Protein AF-A0A6C0KRE9-F1 (afdb_monomer_lite)

Structure (mmCIF, N/CA/C/O backbone):
data_AF-A0A6C0KRE9-F1
#
_entry.id   AF-A0A6C0KRE9-F1
#
loop_
_atom_site.group_PDB
_atom_site.id
_atom_site.type_symbol
_atom_site.label_atom_id
_atom_site.label_alt_id
_atom_site.label_comp_id
_atom_site.label_asym_id
_atom_site.label_entity_id
_atom_site.label_seq_id
_atom_site.pdbx_PDB_ins_code
_atom_site.Cartn_x
_atom_site.Cartn_y
_atom_site.Cartn_z
_atom_site.occupancy
_atom_site.B_iso_or_equiv
_atom_site.auth_seq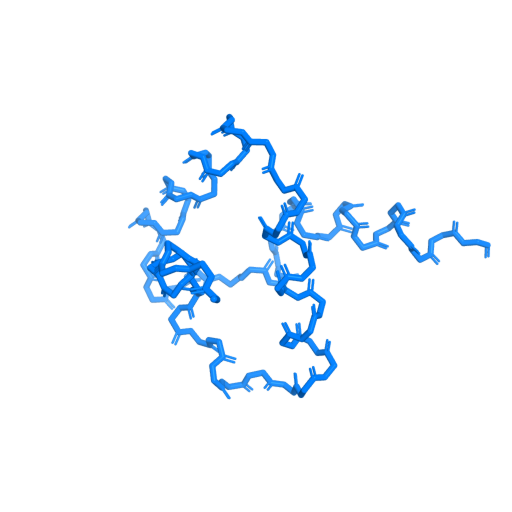_id
_atom_site.auth_comp_id
_atom_site.auth_asym_id
_atom_site.auth_atom_id
_atom_site.pdbx_PDB_model_num
ATOM 1 N N . MET A 1 1 ? -14.832 2.378 -12.738 1.00 48.72 1 MET A N 1
ATOM 2 C CA . MET A 1 1 ? -13.663 1.922 -11.958 1.00 48.72 1 MET A CA 1
ATOM 3 C C . MET A 1 1 ? -12.644 3.035 -12.031 1.00 48.72 1 MET A C 1
ATOM 5 O O . MET A 1 1 ? -12.249 3.387 -13.134 1.00 48.72 1 MET A O 1
ATOM 9 N N . ASP A 1 2 ? -12.347 3.654 -10.893 1.00 54.75 2 ASP A N 1
ATOM 10 C CA . ASP A 1 2 ? -11.558 4.883 -10.781 1.00 54.75 2 ASP A CA 1
ATOM 11 C C . ASP A 1 2 ? -10.165 4.731 -11.405 1.00 54.75 2 ASP A C 1
ATOM 13 O O . ASP A 1 2 ? -9.305 4.006 -10.902 1.00 54.75 2 ASP A O 1
ATOM 17 N N . SER A 1 3 ? -9.963 5.417 -12.533 1.00 59.47 3 SER A N 1
ATOM 18 C CA . SER A 1 3 ? -8.741 5.387 -13.350 1.00 59.47 3 SER A CA 1
ATOM 19 C C . SER A 1 3 ? -7.489 5.821 -12.577 1.00 59.47 3 SER A C 1
ATOM 21 O O . SER A 1 3 ? -6.377 5.427 -12.927 1.00 59.47 3 SER A O 1
ATOM 23 N N . ASP A 1 4 ? -7.653 6.597 -11.507 1.00 65.69 4 ASP A N 1
ATOM 24 C CA . ASP A 1 4 ? -6.549 7.121 -10.703 1.00 65.69 4 ASP A CA 1
ATOM 25 C C . ASP A 1 4 ? -5.886 6.055 -9.824 1.00 65.69 4 ASP A C 1
ATOM 27 O O . ASP A 1 4 ? -4.701 6.171 -9.499 1.00 65.69 4 ASP A O 1
ATOM 31 N N . LEU A 1 5 ? -6.603 4.976 -9.482 1.00 69.38 5 LEU A N 1
ATOM 32 C CA . LEU A 1 5 ? -6.078 3.959 -8.572 1.00 69.38 5 LEU A CA 1
ATOM 33 C C . LEU A 1 5 ? -4.908 3.179 -9.185 1.00 69.38 5 LEU A C 1
ATOM 35 O O . LEU A 1 5 ? -3.958 2.836 -8.485 1.00 69.38 5 LEU A O 1
ATOM 39 N N . LEU A 1 6 ? -4.952 2.938 -10.499 1.00 70.12 6 LEU A N 1
ATOM 40 C CA . LEU A 1 6 ? -3.915 2.199 -11.227 1.00 70.12 6 LEU A CA 1
ATOM 41 C C . LEU A 1 6 ? -2.558 2.918 -11.182 1.00 70.12 6 LEU A C 1
ATOM 43 O O . LEU A 1 6 ? -1.520 2.265 -11.128 1.00 70.12 6 LEU A O 1
ATOM 47 N N . SER A 1 7 ? -2.558 4.254 -11.126 1.00 74.12 7 SER A N 1
ATOM 48 C CA . SER A 1 7 ? -1.329 5.059 -11.065 1.00 74.12 7 SER A CA 1
ATOM 49 C C . SER A 1 7 ? -0.617 4.977 -9.704 1.00 74.12 7 SER A C 1
ATOM 51 O O . SER A 1 7 ? 0.614 5.077 -9.608 1.00 74.12 7 SER A O 1
ATOM 53 N N . ILE A 1 8 ? -1.377 4.740 -8.630 1.00 82.50 8 ILE A N 1
ATOM 54 C CA . ILE A 1 8 ? -0.859 4.694 -7.258 1.00 82.50 8 ILE A CA 1
ATOM 55 C C . ILE A 1 8 ? -0.520 3.275 -6.791 1.00 82.50 8 ILE A C 1
ATOM 57 O O . ILE A 1 8 ? 0.105 3.124 -5.742 1.00 82.50 8 ILE A O 1
ATOM 61 N N . LEU A 1 9 ? -0.836 2.231 -7.564 1.00 86.06 9 LEU A N 1
ATOM 62 C CA . LEU A 1 9 ? -0.466 0.859 -7.208 1.00 86.06 9 LEU A CA 1
ATOM 63 C C . LEU A 1 9 ? 1.058 0.708 -7.061 1.00 86.06 9 LEU A C 1
ATOM 65 O O . LEU A 1 9 ? 1.817 1.319 -7.818 1.00 86.06 9 LEU A O 1
ATOM 69 N N . PRO A 1 10 ? 1.541 -0.057 -6.071 1.00 85.62 10 PRO A N 1
ATOM 70 C CA . PRO A 1 10 ? 2.970 -0.296 -5.910 1.00 85.62 10 PRO A CA 1
ATOM 71 C C . PRO A 1 10 ? 3.504 -1.156 -7.066 1.00 85.62 10 PRO A C 1
ATOM 73 O O . PRO A 1 10 ? 2.796 -2.003 -7.598 1.00 85.62 10 PRO A O 1
ATOM 76 N N . ASN A 1 11 ? 4.771 -0.979 -7.443 1.00 83.75 11 ASN A N 1
ATOM 77 C CA . ASN A 1 11 ? 5.353 -1.664 -8.611 1.00 83.75 11 ASN A CA 1
ATOM 78 C C . ASN A 1 11 ? 5.367 -3.197 -8.476 1.00 83.75 11 ASN A C 1
ATOM 80 O O . ASN A 1 11 ? 5.359 -3.919 -9.463 1.00 83.75 11 ASN A O 1
ATOM 84 N N . ASN A 1 12 ? 5.387 -3.698 -7.244 1.00 85.44 12 ASN A N 1
ATOM 85 C CA . ASN A 1 12 ? 5.337 -5.118 -6.923 1.00 85.44 12 ASN A CA 1
ATOM 86 C C . ASN A 1 12 ? 3.908 -5.615 -6.643 1.00 85.44 12 ASN A C 1
ATOM 88 O O . ASN A 1 12 ? 3.749 -6.705 -6.094 1.00 85.44 12 ASN A O 1
ATOM 92 N N . PHE A 1 13 ? 2.872 -4.846 -7.005 1.00 87.62 13 PHE A N 1
ATOM 93 C CA . PHE A 1 13 ? 1.482 -5.188 -6.712 1.00 87.62 13 PHE A CA 1
ATOM 94 C C . PHE A 1 13 ? 1.107 -6.581 -7.224 1.00 87.62 13 PHE A C 1
ATOM 96 O O . PHE A 1 13 ? 0.525 -7.375 -6.485 1.00 87.62 13 PHE A O 1
ATOM 103 N N . ASP A 1 14 ? 1.511 -6.911 -8.450 1.00 86.31 14 ASP A N 1
ATOM 104 C CA . ASP A 1 14 ? 1.221 -8.198 -9.081 1.00 86.31 14 ASP A CA 1
ATOM 105 C C . ASP A 1 14 ? 1.852 -9.395 -8.369 1.00 86.31 14 ASP A C 1
ATOM 107 O O . ASP A 1 14 ? 1.289 -10.489 -8.418 1.00 86.31 14 ASP A O 1
ATOM 111 N N . THR A 1 15 ? 2.952 -9.176 -7.644 1.00 88.81 15 THR A N 1
ATOM 112 C CA . THR A 1 15 ? 3.682 -10.220 -6.906 1.00 88.81 15 THR A CA 1
ATOM 113 C C . THR A 1 15 ? 2.998 -10.633 -5.603 1.00 88.81 15 THR A C 1
ATOM 115 O O . THR A 1 15 ? 3.365 -11.642 -5.004 1.00 88.81 15 THR A O 1
ATOM 118 N N . TYR A 1 16 ? 2.007 -9.865 -5.140 1.00 88.81 16 TYR A N 1
ATOM 119 C CA . TYR A 1 16 ? 1.284 -10.170 -3.913 1.00 88.81 16 TYR A CA 1
ATOM 120 C C . TYR A 1 16 ? 0.143 -11.171 -4.133 1.00 88.81 16 TYR A C 1
ATOM 122 O O . TYR A 1 16 ? -0.509 -11.202 -5.178 1.00 88.81 16 TYR A O 1
ATOM 130 N N . ASP A 1 17 ? -0.166 -11.936 -3.086 1.00 92.25 17 ASP A N 1
ATOM 131 C CA . ASP A 1 17 ? -1.3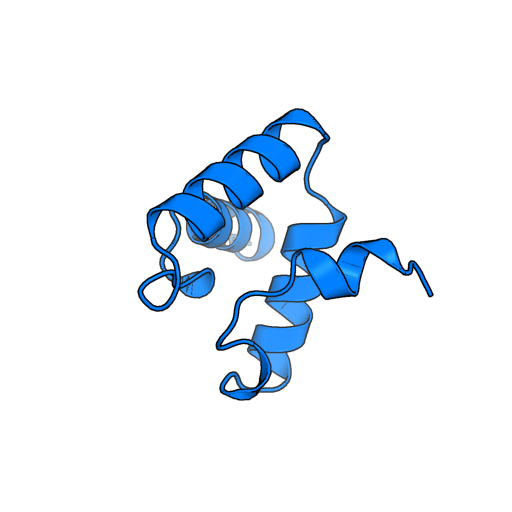42 -12.806 -3.039 1.00 92.25 17 ASP A CA 1
ATOM 132 C C . ASP A 1 17 ? -2.646 -12.003 -3.149 1.00 92.25 17 ASP A C 1
ATOM 134 O O . ASP A 1 17 ? -2.714 -10.842 -2.733 1.00 92.25 17 ASP A O 1
ATOM 138 N N . ASN A 1 18 ? -3.725 -12.642 -3.610 1.00 90.75 18 ASN A N 1
ATOM 139 C CA . ASN A 1 18 ? -5.033 -11.991 -3.767 1.00 90.75 18 ASN A CA 1
ATOM 140 C C . ASN A 1 18 ? -5.538 -11.314 -2.483 1.00 90.75 18 ASN A C 1
ATOM 142 O O . ASN A 1 18 ? -6.077 -10.211 -2.547 1.00 90.75 18 ASN A O 1
ATOM 146 N N . LEU A 1 19 ? -5.314 -11.921 -1.313 1.00 89.50 19 LEU A N 1
ATOM 147 C CA . LEU A 1 19 ? -5.696 -11.325 -0.028 1.00 89.50 19 LEU A CA 1
ATOM 148 C C . LEU A 1 19 ? -4.941 -10.015 0.240 1.00 89.50 19 LEU A C 1
ATOM 150 O O . LEU A 1 19 ? -5.544 -9.006 0.600 1.00 89.50 19 LEU A O 1
ATOM 154 N N . LYS A 1 20 ? -3.624 -10.002 0.003 1.00 90.19 20 LYS A N 1
ATOM 155 C CA . LYS A 1 20 ? -2.791 -8.804 0.170 1.00 90.19 20 LYS A CA 1
ATOM 156 C C . LYS A 1 20 ? -3.168 -7.728 -0.842 1.00 90.19 20 LYS A C 1
ATOM 158 O O . LYS A 1 20 ? -3.283 -6.569 -0.458 1.00 90.19 20 LYS A O 1
ATOM 163 N N . LYS A 1 21 ? -3.421 -8.104 -2.100 1.00 91.62 21 LYS A N 1
ATOM 164 C CA . LYS A 1 21 ? -3.897 -7.189 -3.149 1.00 91.62 21 LYS A CA 1
ATOM 165 C C . LYS A 1 21 ? -5.187 -6.487 -2.733 1.00 91.62 21 LYS A C 1
ATOM 167 O O . LYS A 1 21 ? -5.264 -5.263 -2.806 1.00 91.62 21 LYS A O 1
ATOM 172 N N . GLN A 1 22 ? -6.166 -7.238 -2.225 1.00 91.19 22 GLN A N 1
ATOM 173 C CA . GLN A 1 22 ? -7.419 -6.666 -1.725 1.00 91.19 22 GLN A CA 1
ATOM 174 C C . GLN A 1 22 ? -7.193 -5.729 -0.534 1.00 91.19 22 GLN A C 1
ATOM 176 O O . GLN A 1 22 ? -7.756 -4.636 -0.511 1.00 91.19 22 GLN A O 1
ATOM 181 N N . SER A 1 23 ? -6.350 -6.111 0.429 1.00 91.81 23 SER 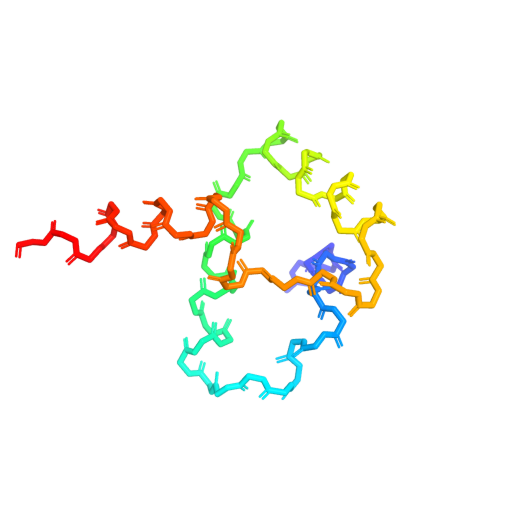A N 1
ATOM 182 C CA . SER A 1 23 ? -6.015 -5.249 1.568 1.00 91.81 23 SER A CA 1
ATOM 183 C C . SER A 1 23 ? -5.306 -3.964 1.142 1.00 91.81 23 SER A C 1
ATOM 185 O O . SER A 1 23 ? -5.625 -2.901 1.657 1.00 91.81 23 SER A O 1
ATOM 187 N N . ILE A 1 24 ? -4.390 -4.033 0.175 1.00 91.19 24 ILE A N 1
ATOM 188 C CA . ILE A 1 24 ? -3.711 -2.861 -0.394 1.00 91.19 24 ILE A CA 1
ATOM 189 C C . ILE A 1 24 ? -4.715 -1.932 -1.075 1.00 91.19 24 ILE A C 1
ATOM 191 O O . ILE A 1 24 ? -4.698 -0.734 -0.817 1.00 91.19 24 ILE A O 1
ATOM 195 N N . ILE A 1 25 ? -5.614 -2.469 -1.903 1.00 91.25 25 ILE A N 1
ATOM 196 C CA . ILE A 1 25 ? -6.654 -1.670 -2.564 1.00 91.25 25 ILE A CA 1
ATOM 197 C C . ILE A 1 25 ? -7.552 -0.992 -1.523 1.00 91.25 25 ILE A C 1
ATOM 199 O O . ILE A 1 25 ? -7.797 0.209 -1.618 1.00 91.25 25 ILE A O 1
ATOM 203 N N . LYS A 1 26 ? -8.010 -1.732 -0.504 1.00 90.94 26 LYS A N 1
ATOM 204 C CA . LYS A 1 26 ? -8.802 -1.170 0.602 1.00 90.94 26 LYS A CA 1
ATOM 205 C C . LYS A 1 26 ? -8.041 -0.066 1.329 1.00 90.94 26 LYS A C 1
ATOM 207 O O . LYS A 1 26 ? -8.603 1.001 1.556 1.00 90.94 26 LYS A O 1
ATOM 212 N N . TYR A 1 27 ? -6.765 -0.3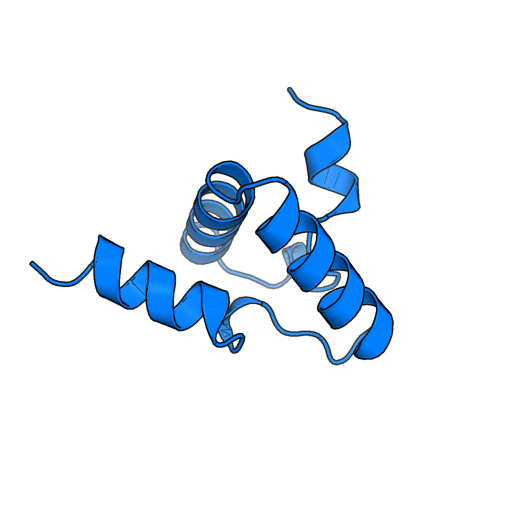07 1.627 1.00 92.38 27 TYR A N 1
ATOM 213 C CA . TYR A 1 27 ? -5.904 0.672 2.269 1.00 92.38 27 TYR A CA 1
ATOM 214 C C . TYR A 1 27 ? -5.810 1.957 1.447 1.00 92.38 27 TYR A C 1
ATOM 216 O O . TYR A 1 27 ? -6.094 3.021 1.977 1.00 92.38 27 TYR A O 1
ATOM 224 N N . LEU A 1 28 ? -5.475 1.861 0.157 1.00 90.56 28 LEU A N 1
ATOM 225 C CA . LEU A 1 28 ? -5.319 3.014 -0.736 1.00 90.56 28 LEU A CA 1
ATOM 226 C C . LEU A 1 28 ? -6.629 3.785 -0.952 1.00 90.56 28 LEU A C 1
ATOM 228 O O . LEU A 1 28 ? -6.603 5.009 -1.083 1.00 90.56 28 LEU A O 1
ATOM 232 N N . ASN A 1 29 ? -7.7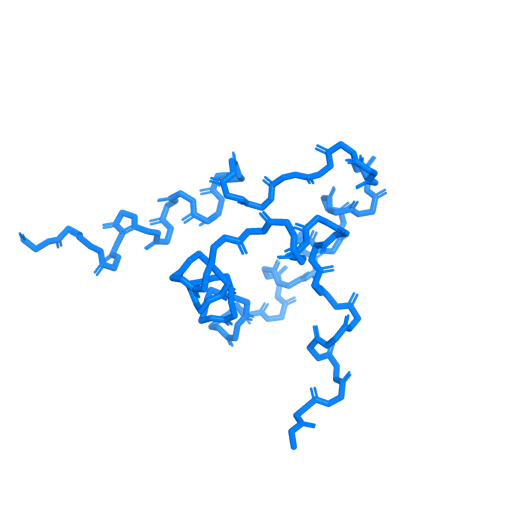65 3.083 -0.975 1.00 89.88 29 ASN A N 1
ATOM 233 C CA . ASN A 1 29 ? -9.078 3.702 -1.141 1.00 89.88 29 ASN A CA 1
ATOM 234 C C . ASN A 1 29 ? -9.479 4.576 0.046 1.00 89.88 29 ASN A C 1
ATOM 236 O O . ASN A 1 29 ? -10.086 5.622 -0.165 1.00 89.88 29 ASN A O 1
ATOM 240 N N . GLN A 1 30 ? -9.123 4.181 1.268 1.00 89.75 30 GLN A N 1
ATOM 241 C CA . GLN A 1 30 ? -9.492 4.950 2.457 1.00 89.75 30 GLN A CA 1
ATOM 242 C C . GLN A 1 30 ? -8.628 6.205 2.658 1.00 89.75 30 GLN A C 1
ATOM 244 O O . GLN A 1 30 ? -9.001 7.057 3.452 1.00 89.75 30 GLN A O 1
ATOM 249 N N . LEU A 1 31 ? -7.451 6.274 2.017 1.00 89.44 31 LEU A N 1
ATOM 250 C CA . LEU A 1 31 ? -6.479 7.326 2.296 1.00 89.44 31 LEU A CA 1
ATOM 251 C C . LEU A 1 31 ? -7.042 8.693 1.914 1.00 89.44 31 LEU A C 1
ATOM 253 O O . LEU A 1 31 ? -7.532 8.892 0.791 1.00 89.44 31 LEU A O 1
ATOM 257 N N . ASP A 1 32 ? -6.862 9.651 2.813 1.00 89.81 32 ASP A N 1
ATOM 258 C CA . ASP A 1 32 ? -7.172 11.048 2.558 1.00 89.81 32 ASP A CA 1
ATOM 259 C C . ASP A 1 32 ? -6.195 11.670 1.552 1.00 89.81 32 ASP A C 1
ATOM 261 O O . ASP A 1 32 ? -5.122 11.141 1.250 1.00 89.81 32 ASP A O 1
ATOM 265 N N . LEU A 1 33 ? -6.538 12.850 1.031 1.00 88.62 33 LEU A N 1
ATOM 266 C CA . LEU A 1 33 ? -5.700 13.600 0.083 1.00 88.62 33 LEU A CA 1
ATOM 267 C C . LEU A 1 33 ? -4.259 13.803 0.580 1.00 88.62 33 LEU A C 1
ATOM 269 O O . LEU A 1 33 ? -3.315 13.720 -0.209 1.00 88.62 33 LEU A O 1
ATOM 273 N N . ILE A 1 34 ? -4.083 14.074 1.877 1.00 90.69 34 ILE A N 1
ATOM 274 C CA . ILE A 1 34 ? -2.764 14.287 2.490 1.00 90.69 34 ILE A CA 1
ATOM 275 C C . ILE A 1 34 ? -1.990 12.967 2.549 1.00 90.69 34 ILE A C 1
ATOM 277 O O . ILE A 1 34 ? -0.827 12.911 2.147 1.00 90.69 34 ILE A O 1
ATOM 281 N N . GLU A 1 35 ? -2.641 11.893 2.987 1.00 90.44 35 GLU A N 1
ATOM 282 C CA . GLU A 1 35 ? -2.019 10.578 3.107 1.00 90.44 35 GLU A CA 1
ATOM 283 C C . GLU A 1 35 ? -1.657 9.994 1.740 1.00 90.44 35 GLU A C 1
ATOM 285 O O . GLU A 1 35 ? -0.564 9.455 1.572 1.00 90.44 35 GLU A O 1
ATOM 290 N N . LYS A 1 36 ? -2.518 10.176 0.728 1.00 90.25 36 LYS A N 1
ATOM 291 C CA . LYS A 1 36 ? -2.232 9.811 -0.667 1.00 90.25 36 LYS A CA 1
ATOM 292 C C . LYS A 1 36 ? -0.990 10.529 -1.182 1.00 90.25 36 LYS A C 1
ATOM 294 O O . LYS A 1 36 ? -0.125 9.890 -1.777 1.00 90.25 36 LYS A O 1
ATOM 299 N N . LYS A 1 37 ? -0.854 11.833 -0.921 1.00 90.88 37 LYS A N 1
ATOM 300 C CA . LYS A 1 37 ? 0.350 12.594 -1.297 1.00 90.88 37 LYS A CA 1
ATOM 301 C C . LYS A 1 37 ? 1.595 12.065 -0.590 1.00 90.88 37 LYS A C 1
ATOM 303 O O . LYS A 1 37 ? 2.599 11.826 -1.254 1.00 90.88 37 LYS A O 1
ATOM 308 N N . ALA A 1 38 ? 1.530 11.834 0.721 1.00 90.44 38 ALA A N 1
ATOM 309 C CA . ALA A 1 38 ? 2.648 11.276 1.483 1.00 90.44 38 ALA A CA 1
ATOM 310 C C . ALA A 1 38 ? 3.057 9.885 0.964 1.00 90.44 38 ALA A C 1
ATOM 312 O O . ALA A 1 38 ? 4.243 9.615 0.771 1.00 90.44 38 ALA A O 1
ATOM 313 N N . TYR A 1 39 ? 2.075 9.033 0.662 1.00 91.31 39 TYR A N 1
ATOM 314 C CA . TYR A 1 39 ? 2.284 7.729 0.042 1.00 91.31 39 TYR A CA 1
ATOM 315 C C . TYR A 1 39 ? 2.974 7.847 -1.323 1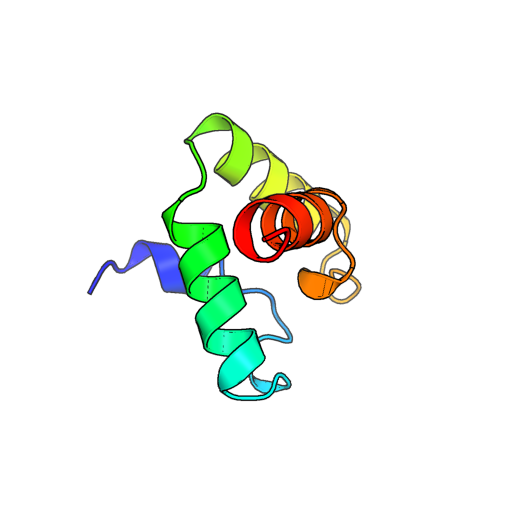.00 91.31 39 TYR A C 1
ATOM 317 O O . TYR A 1 39 ? 3.970 7.165 -1.556 1.00 91.31 39 TYR A O 1
ATOM 325 N N . ILE A 1 40 ? 2.499 8.734 -2.206 1.00 90.25 40 ILE A N 1
ATOM 326 C CA . ILE A 1 40 ? 3.095 8.956 -3.534 1.00 90.25 40 ILE A CA 1
ATOM 327 C C . ILE A 1 40 ? 4.540 9.451 -3.402 1.00 90.25 40 ILE A C 1
ATOM 329 O O . ILE A 1 40 ? 5.413 8.957 -4.110 1.00 90.25 40 ILE A O 1
ATOM 333 N N . ILE A 1 41 ? 4.817 10.374 -2.476 1.00 89.94 41 ILE A N 1
ATOM 334 C CA . ILE A 1 41 ? 6.178 10.867 -2.213 1.00 89.94 41 ILE A CA 1
ATOM 335 C C . ILE A 1 41 ? 7.083 9.714 -1.765 1.00 89.94 41 ILE A C 1
ATOM 337 O O . ILE A 1 41 ? 8.158 9.531 -2.331 1.00 89.94 41 ILE A O 1
ATOM 341 N N . GLY A 1 42 ? 6.641 8.898 -0.803 1.00 89.25 42 GLY A N 1
ATOM 342 C CA . GLY A 1 42 ? 7.401 7.739 -0.327 1.00 89.25 42 GLY A CA 1
ATOM 343 C C . GLY A 1 42 ? 7.630 6.685 -1.414 1.00 89.25 42 GLY A C 1
ATOM 344 O O . GLY A 1 42 ? 8.747 6.188 -1.564 1.00 89.25 42 GLY A O 1
ATOM 345 N N . LYS A 1 43 ? 6.598 6.387 -2.214 1.00 89.38 43 LYS A N 1
ATOM 346 C CA . LYS A 1 43 ? 6.678 5.486 -3.373 1.00 89.38 43 LYS A CA 1
ATOM 347 C C . LYS A 1 43 ? 7.689 5.998 -4.395 1.00 89.38 43 LYS A C 1
ATOM 349 O O . LYS A 1 43 ? 8.544 5.233 -4.823 1.00 89.38 43 LYS A O 1
ATOM 354 N N . ASN A 1 44 ? 7.621 7.275 -4.761 1.00 89.44 44 ASN A N 1
ATOM 355 C CA . ASN A 1 44 ? 8.527 7.870 -5.742 1.00 89.44 44 ASN A CA 1
ATOM 356 C C . ASN A 1 44 ? 9.967 7.943 -5.221 1.00 89.44 44 ASN A C 1
ATOM 358 O O . ASN A 1 44 ? 10.897 7.703 -5.982 1.00 89.44 44 ASN A O 1
ATOM 362 N N . HIS A 1 45 ? 10.154 8.229 -3.929 1.00 90.25 45 HIS A N 1
ATOM 363 C CA . HIS A 1 45 ? 11.475 8.290 -3.307 1.00 90.25 45 HIS A CA 1
ATOM 364 C C . HIS A 1 45 ? 12.160 6.919 -3.245 1.00 90.25 45 HIS A C 1
ATOM 366 O O . HIS A 1 45 ? 13.357 6.812 -3.493 1.00 90.25 45 HIS A O 1
ATOM 372 N N . LEU A 1 46 ? 11.404 5.863 -2.931 1.00 88.56 46 LEU A N 1
ATOM 373 C CA . LEU A 1 46 ? 11.936 4.505 -2.791 1.00 88.56 46 LEU A CA 1
ATOM 374 C C . LEU A 1 46 ? 11.895 3.698 -4.098 1.00 88.56 46 LEU A C 1
ATOM 376 O O . LEU A 1 46 ? 12.581 2.681 -4.208 1.00 88.56 46 LEU A O 1
ATOM 380 N N . GLY A 1 47 ? 11.108 4.128 -5.086 1.00 85.44 47 GLY A N 1
ATOM 381 C CA . GLY A 1 47 ? 11.020 3.525 -6.413 1.00 85.44 47 GLY A CA 1
ATOM 382 C C . GLY A 1 47 ? 10.756 2.018 -6.363 1.00 85.44 47 GLY A C 1
ATOM 383 O O . GLY A 1 47 ? 9.739 1.557 -5.847 1.00 85.44 47 GLY A O 1
ATOM 384 N N . THR A 1 48 ? 11.689 1.230 -6.898 1.00 84.75 48 THR A N 1
ATOM 385 C CA . THR A 1 48 ? 11.628 -0.243 -6.925 1.00 84.75 48 THR A CA 1
ATOM 386 C C . THR A 1 48 ? 11.788 -0.893 -5.552 1.00 84.75 48 THR A C 1
ATOM 388 O O . THR A 1 48 ? 11.339 -2.020 -5.359 1.00 84.75 48 THR A O 1
ATOM 391 N N . SER A 1 49 ? 12.395 -0.196 -4.592 1.00 87.31 49 SER A N 1
ATOM 392 C CA . SER A 1 49 ? 12.562 -0.672 -3.214 1.00 87.31 49 SER A CA 1
ATOM 393 C C . SER A 1 49 ? 11.328 -0.410 -2.349 1.00 87.31 49 SER A C 1
ATOM 395 O O . SER A 1 49 ? 11.266 -0.860 -1.203 1.00 87.31 49 SER A O 1
ATOM 397 N N . PHE A 1 50 ? 10.336 0.319 -2.870 1.00 89.38 50 PHE A N 1
ATOM 398 C CA . PHE A 1 50 ? 9.112 0.601 -2.139 1.00 89.38 50 PHE A CA 1
ATOM 399 C C . PHE A 1 50 ? 8.313 -0.680 -1.887 1.00 89.38 50 PHE A C 1
ATOM 401 O O . PHE A 1 50 ? 7.978 -1.424 -2.808 1.00 89.38 50 PHE A O 1
ATOM 408 N N . ASN A 1 51 ? 7.957 -0.917 -0.626 1.00 89.88 51 ASN A N 1
ATOM 409 C CA . ASN A 1 51 ? 7.161 -2.069 -0.234 1.00 89.88 51 ASN A CA 1
ATOM 410 C C . ASN A 1 51 ? 6.006 -1.631 0.668 1.00 89.88 51 ASN A C 1
ATOM 412 O O . ASN A 1 51 ? 6.195 -1.393 1.862 1.00 89.88 51 ASN A O 1
ATOM 416 N N . ILE A 1 52 ? 4.803 -1.543 0.094 1.00 91.19 52 ILE A N 1
ATOM 417 C CA . ILE A 1 52 ? 3.634 -0.999 0.792 1.00 91.19 52 ILE A CA 1
ATOM 418 C C . ILE A 1 52 ? 3.299 -1.783 2.062 1.00 91.19 52 ILE A C 1
ATOM 420 O O . ILE A 1 52 ? 3.008 -1.167 3.083 1.00 91.19 52 ILE A O 1
ATOM 424 N N . ILE A 1 53 ? 3.427 -3.116 2.052 1.00 90.25 53 ILE A N 1
ATOM 425 C CA . ILE A 1 53 ? 3.064 -3.952 3.210 1.00 90.25 53 ILE A CA 1
ATOM 426 C C . ILE A 1 53 ? 4.001 -3.735 4.403 1.00 90.25 53 ILE A C 1
ATOM 428 O O . ILE A 1 53 ? 3.645 -4.051 5.532 1.00 90.25 53 ILE A O 1
ATOM 432 N N . LYS A 1 54 ? 5.209 -3.217 4.145 1.00 89.19 54 LYS A N 1
ATOM 433 C CA . LYS A 1 54 ? 6.203 -2.878 5.170 1.00 89.19 54 LYS A CA 1
ATOM 434 C C . LYS A 1 54 ? 6.152 -1.401 5.565 1.00 89.19 54 LYS A C 1
ATOM 436 O O . LYS A 1 54 ? 6.924 -0.980 6.419 1.00 89.19 54 LYS A O 1
ATOM 441 N N . SER A 1 55 ? 5.284 -0.604 4.942 1.00 89.69 55 SER A N 1
ATOM 442 C CA . SER A 1 55 ? 5.144 0.810 5.279 1.00 89.69 55 SER A CA 1
ATOM 443 C C . SER A 1 55 ? 4.431 0.980 6.620 1.00 89.69 55 SER A C 1
ATOM 445 O O . SER A 1 55 ? 3.479 0.261 6.932 1.00 89.69 55 SER A O 1
ATOM 447 N N . ASN A 1 56 ? 4.856 1.977 7.399 1.00 89.44 56 ASN A N 1
ATOM 448 C CA . ASN A 1 56 ? 4.239 2.281 8.693 1.00 89.44 56 ASN A CA 1
ATOM 449 C C . ASN A 1 56 ? 2.736 2.567 8.558 1.00 89.44 56 ASN A C 1
ATOM 451 O O . ASN A 1 56 ? 1.956 2.114 9.389 1.00 89.44 56 ASN A O 1
ATOM 455 N N . GLY A 1 57 ? 2.327 3.259 7.487 1.00 89.25 57 GLY A N 1
ATOM 456 C CA . GLY A 1 57 ? 0.921 3.566 7.219 1.00 89.25 57 GLY A CA 1
ATOM 457 C C . GLY A 1 57 ? 0.068 2.310 7.027 1.00 89.25 57 GLY A C 1
ATOM 458 O O . GLY A 1 57 ? -0.966 2.170 7.676 1.00 89.25 57 GLY A O 1
ATOM 459 N N . PHE A 1 58 ? 0.529 1.361 6.206 1.00 91.81 58 PHE A N 1
ATOM 460 C CA . PHE A 1 58 ? -0.190 0.106 5.979 1.00 91.81 58 PHE A CA 1
ATOM 461 C C . PHE A 1 58 ? -0.225 -0.781 7.228 1.00 91.81 58 PHE A C 1
ATOM 463 O O . PHE A 1 58 ? -1.275 -1.322 7.564 1.00 91.81 58 PHE A O 1
ATOM 470 N N . ILE A 1 59 ? 0.895 -0.902 7.952 1.00 91.69 59 ILE A N 1
ATOM 471 C CA . ILE A 1 59 ? 0.967 -1.688 9.193 1.00 91.69 59 ILE A CA 1
ATOM 472 C C . ILE A 1 59 ? 0.020 -1.110 10.250 1.00 91.69 59 ILE A C 1
ATOM 474 O O . ILE A 1 59 ? -0.698 -1.860 10.909 1.00 91.69 59 ILE A O 1
ATOM 478 N N . ASN A 1 60 ? 0.003 0.215 10.416 1.00 90.88 60 ASN A N 1
ATOM 479 C CA . ASN A 1 60 ? -0.881 0.877 11.372 1.00 90.88 60 ASN A CA 1
ATOM 480 C C . ASN A 1 60 ? -2.354 0.691 10.996 1.00 90.88 60 ASN A C 1
ATOM 482 O O . ASN A 1 60 ? -3.177 0.355 11.843 1.00 90.88 60 ASN A O 1
ATOM 486 N N . TRP A 1 61 ? -2.676 0.834 9.711 1.00 91.81 61 TRP A N 1
ATOM 487 C CA . TRP A 1 61 ? -4.014 0.549 9.214 1.00 91.81 61 TRP A CA 1
ATOM 488 C C . TRP A 1 61 ? -4.441 -0.896 9.483 1.00 91.81 61 TRP A C 1
ATOM 490 O O . TRP A 1 61 ? -5.543 -1.131 9.979 1.00 91.81 61 TRP A O 1
ATOM 500 N N . GLN A 1 62 ? -3.556 -1.853 9.194 1.00 90.00 62 GLN A N 1
ATOM 501 C CA . GLN A 1 62 ? -3.813 -3.265 9.429 1.00 90.00 62 GLN A CA 1
ATOM 502 C C . GLN A 1 62 ? -4.051 -3.523 10.922 1.00 90.00 62 GLN A C 1
ATOM 504 O O . GLN A 1 62 ? -5.001 -4.209 11.279 1.00 90.00 62 GLN A O 1
ATOM 509 N N . LYS A 1 63 ? -3.267 -2.916 11.817 1.00 88.44 63 LYS A N 1
ATOM 510 C CA . LYS A 1 63 ? -3.523 -3.010 13.260 1.00 88.44 63 LYS A CA 1
ATOM 511 C C . LYS A 1 63 ? -4.911 -2.483 13.623 1.00 88.44 63 LYS A C 1
ATOM 513 O O . LYS A 1 63 ? -5.643 -3.193 14.296 1.00 88.44 63 LYS A O 1
ATOM 518 N N . ASN A 1 64 ? -5.313 -1.314 13.136 1.00 86.62 64 ASN A N 1
ATOM 519 C CA . ASN A 1 64 ? -6.633 -0.751 13.449 1.00 86.62 64 ASN A CA 1
ATOM 520 C C . ASN A 1 64 ? -7.807 -1.541 12.845 1.00 86.62 64 ASN A C 1
ATOM 522 O O . ASN A 1 64 ? -8.885 -1.551 13.423 1.00 86.62 64 ASN A O 1
ATOM 526 N N . ASN A 1 65 ? -7.621 -2.201 11.697 1.00 83.56 65 ASN A N 1
ATOM 527 C CA . ASN A 1 65 ? -8.692 -2.960 11.033 1.00 83.56 65 ASN A CA 1
ATOM 528 C C . ASN A 1 65 ? -8.803 -4.413 11.506 1.00 83.56 65 ASN A C 1
ATOM 530 O O . ASN A 1 65 ? -9.840 -5.035 11.300 1.00 83.56 65 ASN A O 1
ATOM 534 N N . PHE A 1 66 ? -7.742 -4.961 12.102 1.00 74.94 66 PHE A N 1
ATOM 535 C CA . PHE A 1 66 ? -7.682 -6.358 12.538 1.00 74.94 66 PHE A CA 1
ATOM 536 C C . PHE A 1 66 ? -7.472 -6.523 14.054 1.00 74.94 66 PHE A C 1
ATOM 538 O O . PHE A 1 66 ? -7.412 -7.658 14.519 1.00 74.94 66 PHE A O 1
ATOM 545 N N . SER A 1 67 ? -7.372 -5.439 14.833 1.00 57.66 67 SER A N 1
ATOM 546 C CA . SER A 1 67 ? -7.431 -5.518 16.301 1.00 57.66 67 SER A CA 1
ATOM 547 C C . SER A 1 67 ? -8.894 -5.563 16.723 1.00 57.66 67 SER A C 1
ATOM 549 O O . SER A 1 67 ? -9.521 -4.521 16.902 1.00 57.66 67 SER A O 1
ATOM 551 N N . ASN A 1 68 ? -9.428 -6.777 16.824 1.00 44.66 68 ASN A N 1
ATOM 552 C CA . ASN A 1 68 ? -10.685 -7.067 17.501 1.00 44.66 68 ASN A CA 1
ATOM 553 C C . ASN A 1 68 ? -10.409 -7.986 18.685 1.00 44.66 68 ASN A C 1
ATOM 555 O O . ASN A 1 68 ? -9.923 -9.110 18.428 1.00 44.66 68 ASN A O 1
#

Foldseek 3Di:
DDPVLVVLQQPCLVVDDPVVNVLVSVLQVPDDPVRSVVSVVQCVVCPNNDDQCPDPSSVVVCCVVPVD

Sequence (68 aa):
MDSDLLSILPNNFDTYDNLKKQSIIKYLNQLDLIEKKAYIIGKNHLGTSFNIIKSNGFINWQKNNFSN

Radius of gyration: 11.58 Å; chains: 1; bounding box: 26×27×31 Å

Organism: NCBI:txid1070528

pLDDT: mean 85.25, std 10.62, range [44.66, 92.38]

Secondary structure (DSSP, 8-state):
--TTHHHHS-TTGGGS-HHHHHHHHHHHHH--HHHHHHHHHHHHHHGGG--GGGSHHHHHHHHHHH--